Protein AF-A0A0H4KLP3-F1 (afdb_monomer_lite)

pLDDT: mean 79.29, std 20.47, range [40.0, 98.62]

Secondary structure (DSSP, 8-state):
--------------SSHHHHHHHHHHHHHHHHHHHHHHHHHHHHH-GGGGGGHHHHHHHHHHHHHHHHHHHHHTTHHHHHHHHHHHHHHHHH--

Structure (mmCIF, N/CA/C/O backbone):
data_AF-A0A0H4KLP3-F1
#
_entry.id   AF-A0A0H4KLP3-F1
#
loop_
_atom_site.group_PDB
_atom_site.id
_atom_site.type_symbol
_atom_site.label_atom_id
_atom_site.label_alt_id
_atom_site.label_comp_id
_atom_site.label_asym_id
_atom_site.label_entity_id
_atom_site.label_seq_id
_atom_site.pdbx_PDB_ins_code
_atom_site.Cartn_x
_atom_site.Cartn_y
_atom_site.Cartn_z
_atom_site.occupancy
_atom_site.B_iso_or_equiv
_atom_site.auth_seq_id
_atom_site.auth_comp_id
_atom_site.auth_asym_id
_atom_site.auth_atom_id
_atom_site.pdbx_PDB_model_num
ATOM 1 N N . MET A 1 1 ? 23.405 -0.079 -69.491 1.00 40.00 1 MET A N 1
ATOM 2 C CA . MET A 1 1 ? 24.353 0.245 -68.406 1.00 40.00 1 MET A CA 1
ATOM 3 C C . MET A 1 1 ? 23.566 0.527 -67.132 1.00 40.00 1 MET A C 1
ATOM 5 O O . MET A 1 1 ? 22.610 1.279 -67.202 1.00 40.00 1 MET A O 1
ATOM 9 N N . ARG A 1 2 ? 23.966 -0.145 -66.043 1.00 43.53 2 ARG A N 1
ATOM 10 C CA . ARG A 1 2 ? 23.757 0.127 -64.605 1.00 43.53 2 ARG A CA 1
ATOM 11 C C . ARG A 1 2 ? 22.414 0.681 -64.088 1.00 43.53 2 ARG A C 1
ATOM 13 O O . ARG A 1 2 ? 22.098 1.857 -64.190 1.00 43.53 2 ARG A O 1
ATOM 20 N N . SER A 1 3 ? 21.717 -0.232 -63.418 1.00 49.34 3 SER A N 1
ATOM 21 C CA . SER A 1 3 ? 20.913 -0.089 -62.200 1.00 49.34 3 SER A CA 1
ATOM 22 C C . SER A 1 3 ? 21.344 1.053 -61.272 1.00 49.34 3 SER A C 1
ATOM 24 O O . SER A 1 3 ? 22.529 1.130 -60.987 1.00 49.34 3 SER A O 1
ATOM 26 N N . GLU A 1 4 ? 20.396 1.758 -60.641 1.00 51.25 4 GLU A N 1
ATOM 27 C CA . GLU A 1 4 ? 20.409 1.873 -59.172 1.00 51.25 4 GLU A CA 1
ATOM 28 C C . GLU A 1 4 ? 19.047 2.276 -58.584 1.00 51.25 4 GLU A C 1
ATOM 30 O O . GLU A 1 4 ? 18.522 3.370 -58.773 1.00 51.25 4 GLU A O 1
ATOM 35 N N . LYS A 1 5 ? 18.458 1.318 -57.861 1.00 55.81 5 LYS A N 1
ATOM 36 C CA . LYS A 1 5 ? 17.312 1.496 -56.973 1.00 55.81 5 LYS A CA 1
ATOM 37 C C . LYS A 1 5 ? 17.828 2.101 -55.670 1.00 55.81 5 LYS A C 1
ATOM 39 O O . LYS A 1 5 ? 18.445 1.381 -54.892 1.00 55.81 5 LYS A O 1
ATOM 44 N N . HIS A 1 6 ? 17.476 3.340 -55.352 1.00 48.41 6 HIS A N 1
ATOM 45 C CA . HIS A 1 6 ? 17.608 3.831 -53.979 1.00 48.41 6 HIS A CA 1
ATOM 46 C C . HIS A 1 6 ? 16.314 3.572 -53.202 1.00 48.41 6 HIS A C 1
ATOM 48 O O . HIS A 1 6 ? 15.485 4.447 -52.977 1.00 48.41 6 HIS A O 1
ATOM 54 N N . ARG A 1 7 ? 16.148 2.309 -52.790 1.00 57.81 7 ARG A N 1
ATOM 55 C CA . ARG A 1 7 ? 15.405 1.954 -51.576 1.00 57.81 7 ARG A CA 1
ATOM 56 C C . ARG A 1 7 ? 16.416 1.963 -50.436 1.00 57.81 7 ARG A C 1
ATOM 58 O O . ARG A 1 7 ? 17.310 1.126 -50.433 1.00 57.81 7 ARG A O 1
ATOM 65 N N . GLY A 1 8 ? 16.283 2.857 -49.466 1.00 52.59 8 GLY A N 1
ATOM 66 C CA . GLY A 1 8 ? 17.138 2.787 -48.282 1.00 52.59 8 GLY A CA 1
ATOM 67 C C . GLY A 1 8 ? 17.017 4.009 -47.399 1.00 52.59 8 GLY A C 1
ATOM 68 O O . GLY A 1 8 ? 17.640 5.026 -47.670 1.00 52.59 8 GLY A O 1
ATOM 69 N N . GLY A 1 9 ? 16.227 3.902 -46.332 1.00 44.66 9 GLY A N 1
ATOM 70 C CA . GLY A 1 9 ? 16.140 4.985 -45.359 1.00 44.66 9 GLY A CA 1
ATOM 71 C C . GLY A 1 9 ? 15.185 4.800 -44.187 1.00 44.66 9 GLY A C 1
ATOM 72 O O . GLY A 1 9 ? 14.933 5.774 -43.491 1.00 44.66 9 GLY A O 1
ATOM 73 N N . HIS A 1 10 ? 14.657 3.602 -43.910 1.00 52.00 10 HIS A N 1
ATOM 74 C CA . HIS A 1 10 ? 13.977 3.366 -42.632 1.00 52.00 10 HIS A CA 1
ATOM 75 C C . HIS A 1 10 ? 15.020 3.279 -41.511 1.00 52.00 10 HIS A C 1
ATOM 77 O O . HIS A 1 10 ? 15.402 2.188 -41.081 1.00 52.00 10 HIS A O 1
ATOM 83 N N . LYS A 1 11 ? 15.492 4.434 -41.027 1.00 56.16 11 LYS A N 1
ATOM 84 C CA . LYS A 1 11 ? 16.190 4.509 -39.743 1.00 56.16 11 LYS A CA 1
ATOM 85 C C . LYS A 1 11 ? 15.173 4.243 -38.636 1.00 56.16 11 LYS A C 1
ATOM 87 O O . LYS A 1 11 ? 14.463 5.122 -38.165 1.00 56.16 11 LYS A O 1
ATOM 92 N N . ARG A 1 12 ? 15.102 2.963 -38.274 1.00 55.72 12 ARG A N 1
ATOM 93 C CA . ARG A 1 12 ? 14.518 2.426 -37.046 1.00 55.72 12 ARG A CA 1
ATOM 94 C C . ARG A 1 12 ? 15.145 3.163 -35.863 1.00 55.72 12 ARG A C 1
ATOM 96 O O . ARG A 1 12 ? 16.306 2.926 -35.549 1.00 55.72 12 ARG A O 1
ATOM 103 N N . GLY A 1 13 ? 14.403 4.077 -35.250 1.00 54.19 13 GLY A N 1
ATOM 104 C CA . GLY A 1 13 ? 14.963 4.988 -34.254 1.00 54.19 13 GLY A CA 1
ATOM 105 C C . GLY A 1 13 ? 14.054 5.298 -33.074 1.00 54.19 13 GLY A C 1
ATOM 106 O O . GLY A 1 13 ? 14.205 6.368 -32.522 1.00 54.19 13 GLY A O 1
ATOM 107 N N . HIS A 1 14 ? 13.113 4.430 -32.674 1.00 49.50 14 HIS A N 1
ATOM 108 C CA . HIS A 1 14 ? 12.232 4.724 -31.524 1.00 49.50 14 HIS A CA 1
ATOM 109 C C . HIS A 1 14 ? 11.803 3.487 -30.714 1.00 49.50 14 HIS A C 1
ATOM 111 O O . HIS A 1 14 ? 10.653 3.367 -30.308 1.00 49.50 14 HIS A O 1
ATOM 117 N N . HIS A 1 15 ? 12.712 2.551 -30.432 1.00 52.16 15 HIS A N 1
ATOM 118 C CA . HIS A 1 15 ? 12.370 1.401 -29.574 1.00 52.16 15 HIS A CA 1
ATOM 119 C C . HIS A 1 15 ? 12.533 1.657 -28.065 1.00 52.16 15 HIS A C 1
ATOM 121 O O . HIS A 1 15 ? 12.081 0.840 -27.269 1.00 52.16 15 HIS A O 1
ATOM 127 N N . HIS A 1 16 ? 13.148 2.767 -27.638 1.00 51.47 16 HIS A N 1
ATOM 128 C CA . HIS A 1 16 ? 13.383 3.036 -26.208 1.00 51.47 16 HIS A CA 1
ATOM 129 C C . HIS A 1 16 ? 12.265 3.834 -25.518 1.00 51.47 16 HIS A C 1
ATOM 131 O O . HIS A 1 16 ? 12.016 3.608 -24.337 1.00 51.47 16 HIS A O 1
ATOM 137 N N . GLY A 1 17 ? 11.524 4.685 -26.239 1.00 61.94 17 GLY A N 1
ATOM 138 C CA . GLY A 1 17 ? 10.487 5.535 -25.632 1.00 61.94 17 GLY A CA 1
ATOM 139 C C . GLY A 1 17 ? 9.274 4.764 -25.101 1.00 61.94 17 GLY A C 1
ATOM 140 O O . GLY A 1 17 ? 8.710 5.107 -24.067 1.00 61.94 17 GLY A O 1
ATOM 141 N N . ALA A 1 18 ? 8.885 3.672 -25.765 1.00 70.88 18 ALA A N 1
ATOM 142 C CA . ALA A 1 18 ? 7.736 2.879 -25.329 1.00 70.88 18 ALA A CA 1
ATOM 143 C C . ALA A 1 18 ? 7.999 2.146 -24.001 1.00 70.88 18 ALA A C 1
ATOM 145 O O . ALA A 1 18 ? 7.077 1.981 -23.203 1.00 70.88 18 ALA A O 1
ATOM 146 N N . LYS A 1 19 ? 9.247 1.721 -23.746 1.00 69.69 19 LYS A N 1
ATOM 147 C CA . LYS A 1 19 ? 9.623 1.029 -22.503 1.00 69.69 19 LYS A CA 1
ATOM 148 C C . LYS A 1 19 ? 9.692 2.006 -21.324 1.00 69.69 19 LYS A C 1
ATOM 150 O O . LYS A 1 19 ? 9.152 1.698 -20.266 1.00 69.69 19 LYS A O 1
ATOM 155 N N . THR A 1 20 ? 10.276 3.192 -21.518 1.00 76.19 20 THR A N 1
ATOM 156 C CA . THR A 1 20 ? 10.343 4.236 -20.480 1.00 76.19 20 THR A CA 1
ATOM 157 C C . THR A 1 20 ? 8.970 4.820 -20.162 1.00 76.19 20 THR A C 1
ATOM 159 O O . THR A 1 20 ? 8.650 4.999 -18.993 1.00 76.19 20 THR A O 1
ATOM 162 N N . PHE A 1 21 ? 8.111 5.017 -21.168 1.00 80.19 21 PHE A N 1
ATOM 163 C CA . PHE A 1 21 ? 6.733 5.456 -20.942 1.00 80.19 21 PHE A CA 1
ATOM 164 C C . PHE A 1 21 ? 5.935 4.430 -20.132 1.00 80.19 21 PHE A C 1
ATOM 166 O O . PHE A 1 21 ? 5.310 4.786 -19.139 1.00 80.19 21 PHE A O 1
ATOM 173 N N . ARG A 1 22 ? 5.985 3.142 -20.504 1.00 84.75 22 ARG A N 1
ATOM 174 C CA . ARG A 1 22 ? 5.300 2.079 -19.746 1.00 84.75 22 ARG A CA 1
ATOM 175 C C . ARG A 1 22 ? 5.790 2.005 -18.300 1.00 84.75 22 ARG A C 1
ATOM 177 O O . ARG A 1 22 ? 4.961 1.883 -17.405 1.00 84.75 22 ARG A O 1
ATOM 184 N N . ARG A 1 23 ? 7.102 2.142 -18.075 1.00 86.00 23 ARG 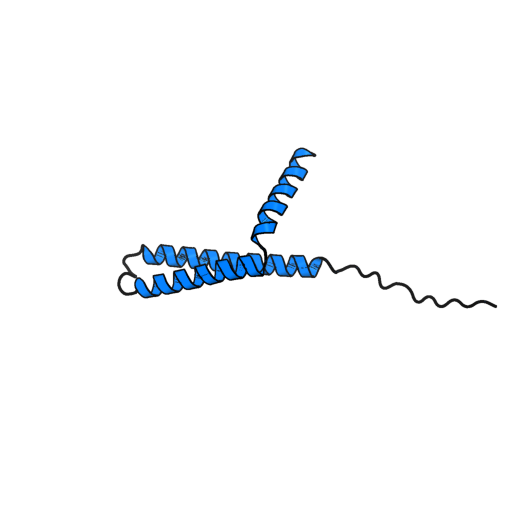A N 1
ATOM 185 C CA . ARG A 1 23 ? 7.685 2.193 -16.727 1.00 86.00 23 ARG A CA 1
ATOM 186 C C . ARG A 1 23 ? 7.192 3.404 -15.935 1.00 86.00 23 ARG A C 1
ATOM 188 O O . ARG A 1 23 ? 6.727 3.219 -14.820 1.00 86.00 23 ARG A O 1
ATOM 195 N N . GLY A 1 24 ? 7.230 4.605 -16.513 1.00 88.62 24 GLY A N 1
ATOM 196 C CA . GLY A 1 24 ? 6.730 5.815 -15.849 1.00 88.62 24 GLY A CA 1
ATOM 197 C C . GLY A 1 24 ? 5.262 5.675 -15.445 1.00 88.62 24 GLY A C 1
ATOM 198 O O . GLY A 1 24 ? 4.903 5.910 -14.301 1.00 88.62 24 GLY A O 1
ATOM 199 N N . ARG A 1 25 ? 4.423 5.142 -16.342 1.00 93.00 25 ARG A N 1
ATOM 200 C CA . ARG A 1 25 ? 3.010 4.870 -16.038 1.00 93.00 25 ARG A CA 1
ATOM 201 C C . ARG A 1 25 ? 2.813 3.813 -14.951 1.00 93.00 25 ARG A C 1
ATOM 203 O O . ARG A 1 25 ? 1.825 3.894 -14.226 1.00 93.00 25 ARG A O 1
ATOM 210 N N . ALA A 1 26 ? 3.709 2.832 -14.853 1.00 93.56 26 ALA A N 1
ATOM 211 C CA . ALA A 1 26 ? 3.675 1.838 -13.787 1.00 93.56 26 ALA A CA 1
ATOM 212 C C . ALA A 1 26 ? 4.043 2.460 -12.432 1.00 93.56 26 ALA A C 1
ATOM 214 O O . ALA A 1 26 ? 3.340 2.225 -11.454 1.00 93.56 26 ALA A O 1
ATOM 215 N N . LEU A 1 27 ? 5.069 3.314 -12.386 1.00 91.81 27 LEU A N 1
ATOM 216 C CA . LEU A 1 27 ? 5.441 4.060 -11.181 1.00 91.81 27 LEU A CA 1
ATOM 217 C C . LEU A 1 27 ? 4.321 5.000 -10.717 1.00 91.81 27 LEU A C 1
ATOM 219 O O . LEU A 1 27 ? 3.922 4.931 -9.559 1.00 91.81 27 LEU A O 1
ATOM 223 N N . ASP A 1 28 ? 3.733 5.783 -11.629 1.00 93.69 28 ASP A N 1
ATOM 224 C CA . ASP A 1 28 ? 2.596 6.666 -11.320 1.00 93.69 28 ASP A CA 1
ATOM 225 C C . ASP A 1 28 ? 1.398 5.893 -10.744 1.00 93.69 28 ASP A C 1
ATOM 227 O O . ASP A 1 28 ? 0.579 6.434 -9.998 1.00 93.69 28 ASP A O 1
ATOM 231 N N . PHE A 1 29 ? 1.214 4.640 -11.166 1.00 95.81 29 PHE A N 1
ATOM 232 C CA . PHE A 1 29 ? 0.150 3.785 -10.653 1.00 95.81 29 PHE A CA 1
ATOM 233 C C . PHE A 1 29 ? 0.505 3.220 -9.275 1.00 95.81 29 PHE A C 1
ATOM 235 O O . PHE A 1 29 ? -0.335 3.258 -8.374 1.00 95.81 29 PHE A O 1
ATOM 242 N N . LEU A 1 30 ? 1.744 2.756 -9.096 1.00 95.44 30 LEU A N 1
ATOM 243 C CA . LEU A 1 30 ? 2.262 2.262 -7.823 1.00 95.44 30 LEU A CA 1
ATOM 244 C C . LEU A 1 30 ? 2.192 3.341 -6.730 1.00 95.44 30 LEU A C 1
ATOM 246 O O . LEU A 1 30 ? 1.731 3.067 -5.623 1.00 95.44 30 LEU A O 1
ATOM 250 N N . GLU A 1 31 ? 2.534 4.588 -7.058 1.00 95.19 31 GLU A N 1
ATOM 251 C CA . GLU A 1 31 ? 2.412 5.728 -6.145 1.00 95.19 31 GLU A CA 1
ATOM 252 C C . GLU A 1 31 ? 0.971 5.903 -5.641 1.00 95.19 31 GLU A C 1
ATOM 254 O O . GLU A 1 31 ? 0.729 6.034 -4.439 1.00 95.19 31 GLU A O 1
ATOM 259 N N . ARG A 1 32 ? -0.025 5.811 -6.533 1.00 97.31 32 ARG A N 1
ATOM 260 C CA . ARG A 1 32 ? -1.443 5.891 -6.139 1.00 97.31 32 ARG A CA 1
ATOM 261 C C . ARG A 1 32 ? -1.843 4.760 -5.197 1.00 97.31 32 ARG A C 1
ATOM 263 O O . ARG A 1 32 ? -2.664 4.985 -4.308 1.00 97.31 32 ARG A O 1
ATOM 270 N N . LEU A 1 33 ? -1.303 3.554 -5.380 1.00 97.81 33 LEU A N 1
ATOM 271 C CA . LEU A 1 33 ? -1.552 2.437 -4.465 1.00 97.81 33 LEU A CA 1
ATOM 272 C C . LEU A 1 33 ? -0.934 2.702 -3.087 1.00 97.81 33 LEU A C 1
ATOM 274 O O . LEU A 1 33 ? -1.592 2.466 -2.073 1.00 97.81 33 LEU A O 1
ATOM 278 N N . HIS A 1 34 ? 0.275 3.265 -3.030 1.00 97.12 34 HIS A N 1
ATOM 279 C CA . HIS A 1 34 ? 0.898 3.667 -1.768 1.00 97.12 34 HIS A CA 1
ATOM 280 C C . HIS A 1 34 ? 0.117 4.771 -1.047 1.00 97.12 34 HIS A C 1
ATOM 282 O O . HIS A 1 34 ? -0.052 4.690 0.170 1.00 97.12 34 HIS A O 1
ATOM 288 N N . ILE A 1 35 ? -0.432 5.751 -1.771 1.00 98.00 35 ILE A N 1
ATOM 289 C CA . ILE A 1 35 ? -1.321 6.769 -1.188 1.00 98.00 35 ILE A CA 1
ATOM 290 C C . ILE A 1 35 ? -2.556 6.104 -0.565 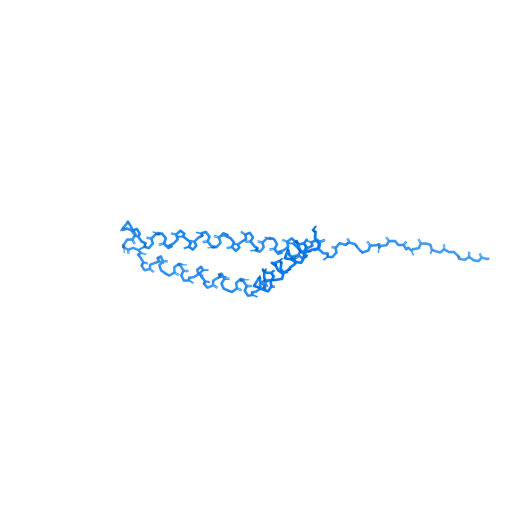1.00 98.00 35 ILE A C 1
ATOM 292 O O . ILE A 1 35 ? -2.864 6.356 0.599 1.00 98.00 35 ILE A O 1
ATOM 296 N N . LYS A 1 36 ? -3.229 5.200 -1.294 1.00 98.44 36 LYS A N 1
ATOM 297 C CA . LYS A 1 36 ? -4.390 4.455 -0.770 1.00 98.44 36 LYS A CA 1
ATOM 298 C C . LYS A 1 36 ? -4.042 3.649 0.480 1.00 98.44 36 LYS A C 1
ATOM 300 O O . LYS A 1 36 ? -4.771 3.706 1.464 1.00 98.44 36 LYS A O 1
ATOM 305 N N . ARG A 1 37 ? -2.906 2.947 0.468 1.00 98.44 37 ARG A N 1
ATOM 306 C CA . ARG A 1 37 ? -2.392 2.202 1.623 1.00 98.44 37 ARG A CA 1
ATOM 307 C C . ARG A 1 37 ? -2.214 3.107 2.844 1.00 98.44 37 ARG A C 1
ATOM 309 O O . ARG A 1 37 ? -2.610 2.731 3.943 1.00 98.44 37 ARG A O 1
ATOM 316 N N . THR A 1 38 ? -1.626 4.287 2.660 1.00 98.25 38 THR A N 1
ATOM 317 C CA . THR A 1 38 ? -1.425 5.263 3.742 1.00 98.25 38 THR A CA 1
ATOM 318 C C . THR A 1 38 ? -2.753 5.749 4.314 1.00 98.25 38 THR A C 1
ATOM 320 O O . THR A 1 38 ? -2.911 5.763 5.532 1.00 98.25 38 THR A O 1
ATOM 323 N N . ILE A 1 39 ? -3.725 6.074 3.457 1.00 98.38 39 ILE A N 1
ATOM 324 C CA . ILE A 1 39 ? -5.065 6.501 3.886 1.00 98.38 39 ILE A CA 1
ATOM 325 C C . ILE A 1 39 ? -5.751 5.397 4.701 1.00 98.38 39 ILE A C 1
ATOM 327 O O . ILE A 1 39 ? -6.235 5.662 5.797 1.00 98.38 39 ILE A O 1
ATOM 331 N N . LEU A 1 40 ? -5.736 4.149 4.219 1.00 98.50 40 LEU A N 1
ATOM 332 C CA . LEU A 1 40 ? -6.345 3.016 4.929 1.00 98.50 40 LEU A CA 1
ATOM 333 C C . LEU A 1 40 ? -5.704 2.794 6.307 1.00 98.50 40 LEU A C 1
ATOM 335 O O . LEU A 1 40 ? -6.406 2.532 7.280 1.00 98.50 40 LEU A O 1
ATOM 339 N N . LYS A 1 41 ? -4.381 2.957 6.426 1.00 98.12 41 LYS A N 1
ATOM 340 C CA . LYS A 1 41 ? -3.696 2.898 7.728 1.00 98.12 41 LYS A CA 1
ATOM 341 C C . LYS A 1 41 ? -4.158 4.003 8.675 1.00 98.12 41 LYS A C 1
ATOM 343 O O . LYS A 1 41 ? -4.493 3.707 9.813 1.00 98.12 41 LYS A O 1
ATOM 348 N N . GLN A 1 42 ? -4.251 5.242 8.193 1.00 98.06 42 GLN A N 1
ATOM 349 C CA . GLN A 1 42 ? -4.763 6.360 8.993 1.00 98.06 42 GLN A CA 1
ATOM 350 C C . GLN A 1 42 ? -6.209 6.118 9.455 1.00 98.06 42 GLN A C 1
ATOM 352 O O . GLN A 1 42 ? -6.554 6.431 10.591 1.00 98.06 42 GLN A O 1
ATOM 357 N N . GLN A 1 43 ? -7.049 5.519 8.605 1.00 97.69 43 GLN A N 1
ATOM 358 C CA . GLN A 1 43 ? -8.421 5.164 8.971 1.00 97.69 43 GLN A CA 1
ATOM 359 C C . GLN A 1 43 ? -8.478 4.087 10.064 1.00 97.69 43 GLN A C 1
ATOM 361 O O . GLN A 1 43 ? -9.326 4.178 10.946 1.00 97.69 43 GLN A O 1
ATOM 366 N N . LEU A 1 44 ? -7.568 3.105 10.065 1.00 97.31 44 LEU A N 1
ATOM 367 C CA . LEU A 1 44 ? -7.504 2.076 11.117 1.00 97.31 44 LEU A CA 1
ATOM 368 C C . LEU A 1 44 ? -7.185 2.636 12.508 1.00 97.31 44 LEU A C 1
ATOM 370 O O . LEU A 1 44 ? -7.574 2.022 13.513 1.00 97.31 44 LEU A O 1
ATOM 374 N N . ASP A 1 45 ? -6.480 3.763 12.552 1.00 95.75 45 ASP A N 1
ATOM 375 C CA . ASP A 1 45 ? -6.100 4.457 13.780 1.00 95.75 45 ASP A CA 1
ATOM 376 C C . ASP A 1 45 ? -7.175 5.452 14.247 1.00 95.75 45 ASP A C 1
ATOM 378 O O . ASP A 1 45 ? -7.157 5.881 15.402 1.00 95.75 45 ASP A O 1
ATOM 382 N N . SER A 1 46 ? -8.141 5.797 13.386 1.00 96.75 46 SER A N 1
ATOM 383 C CA . SER A 1 46 ? -9.215 6.729 13.727 1.00 96.75 46 SER A CA 1
ATOM 384 C C . SER A 1 46 ? -10.401 6.017 14.406 1.00 96.75 46 SER A C 1
ATOM 386 O O . SER A 1 46 ? -10.913 5.016 13.892 1.00 96.75 46 SER A O 1
ATOM 388 N N . PRO A 1 47 ? -10.888 6.536 15.553 1.00 96.25 47 PRO A N 1
ATOM 389 C CA . PRO A 1 47 ? -12.005 5.942 16.287 1.00 96.25 47 PRO A CA 1
ATOM 390 C C . PRO A 1 47 ? -13.328 5.988 15.510 1.00 96.25 47 PRO A C 1
ATOM 392 O O . PRO A 1 47 ? -14.198 5.155 15.750 1.00 96.25 47 PRO A O 1
ATOM 395 N N . GLU A 1 48 ? -13.464 6.907 14.550 1.00 96.88 48 GLU A N 1
ATOM 396 C CA . GLU A 1 48 ? -14.653 7.055 13.696 1.00 96.88 48 GLU A CA 1
ATOM 397 C C . GLU A 1 48 ? -14.938 5.801 12.854 1.00 96.88 48 GLU A C 1
ATOM 399 O O . GLU A 1 48 ? -16.073 5.567 12.449 1.00 96.88 48 GLU A O 1
ATOM 404 N N . TYR A 1 49 ? -13.923 4.963 12.628 1.00 97.25 49 TYR A N 1
ATOM 405 C CA . TYR A 1 49 ? -14.024 3.756 11.810 1.00 97.25 49 TYR A CA 1
ATOM 406 C C . TYR A 1 49 ? -14.049 2.458 12.629 1.00 97.25 49 TYR A C 1
ATOM 408 O O . TYR A 1 49 ? -13.914 1.371 12.062 1.00 97.25 49 TYR A O 1
ATOM 416 N N . ALA A 1 50 ? -14.220 2.533 13.955 1.00 95.31 50 ALA A N 1
ATOM 417 C CA . ALA A 1 50 ? -14.148 1.368 14.839 1.00 95.31 50 ALA A CA 1
ATOM 418 C C . ALA A 1 50 ? -15.108 0.235 14.430 1.00 95.31 50 ALA A C 1
ATOM 420 O O . ALA A 1 50 ? -14.712 -0.932 14.433 1.00 95.31 50 ALA A O 1
ATOM 421 N N . GLU A 1 51 ? -16.331 0.573 14.011 1.00 98.06 51 GLU A N 1
ATOM 422 C CA . GLU A 1 51 ? -17.356 -0.400 13.602 1.00 98.06 51 GLU A CA 1
ATOM 423 C C . GLU A 1 51 ? -17.002 -1.144 12.306 1.00 98.06 51 GLU A C 1
ATOM 425 O O . GLU A 1 51 ? -17.374 -2.304 12.134 1.00 98.06 51 GLU A O 1
ATOM 430 N N . ILE A 1 52 ? -16.235 -0.513 11.411 1.00 97.88 52 ILE A N 1
ATOM 431 C CA . ILE A 1 52 ? -15.857 -1.083 10.108 1.00 97.88 52 ILE A CA 1
ATOM 432 C C . ILE A 1 52 ? -14.372 -1.448 10.011 1.00 97.88 52 ILE A C 1
ATOM 434 O O . ILE A 1 52 ? -13.867 -1.750 8.929 1.00 97.88 52 ILE A O 1
ATOM 438 N N . LYS A 1 53 ? -13.660 -1.497 11.143 1.00 97.19 53 LYS A N 1
ATOM 439 C CA . LYS A 1 53 ? -12.212 -1.748 11.187 1.00 97.19 53 LYS A CA 1
ATOM 440 C C . LYS A 1 53 ? -11.800 -3.045 10.480 1.00 97.19 53 LYS A C 1
ATOM 442 O O . LYS A 1 53 ? -10.765 -3.084 9.822 1.00 97.19 53 LYS A O 1
ATOM 447 N N . GLN A 1 54 ? -12.616 -4.100 10.572 1.00 97.50 54 GLN A N 1
ATOM 448 C CA . GLN A 1 54 ? -12.357 -5.374 9.883 1.00 97.50 54 GLN A CA 1
ATOM 449 C C . GLN A 1 54 ? -12.456 -5.264 8.356 1.00 97.50 54 GLN A C 1
ATOM 451 O O . GLN A 1 54 ? -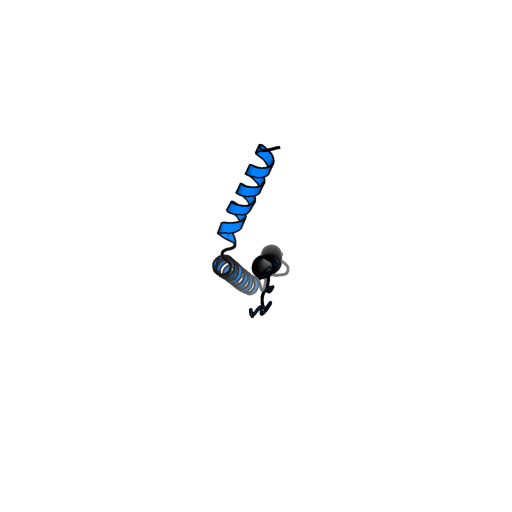11.672 -5.894 7.649 1.00 97.50 54 GLN A O 1
ATOM 456 N N . VAL A 1 55 ? -13.369 -4.435 7.847 1.00 98.31 55 VAL A N 1
ATOM 457 C CA . VAL A 1 55 ? -13.498 -4.173 6.407 1.00 98.31 55 VAL A CA 1
ATOM 458 C C . VAL A 1 55 ? -12.254 -3.441 5.907 1.00 98.31 55 VAL A C 1
ATOM 460 O O . VAL A 1 55 ? -11.614 -3.901 4.965 1.00 98.31 55 VAL A O 1
ATOM 463 N N . ILE A 1 56 ? -11.837 -2.385 6.612 1.00 98.38 56 ILE A N 1
ATOM 464 C CA . ILE A 1 56 ? -10.645 -1.592 6.268 1.00 98.38 56 ILE A CA 1
ATOM 465 C C . ILE A 1 56 ? -9.372 -2.450 6.323 1.00 98.38 56 ILE A C 1
ATOM 467 O O . ILE A 1 56 ? -8.505 -2.327 5.461 1.00 98.38 56 ILE A O 1
ATOM 471 N N . LEU A 1 57 ? -9.259 -3.373 7.288 1.00 98.44 57 LEU A N 1
ATOM 472 C CA . LEU A 1 57 ? -8.157 -4.345 7.329 1.00 98.44 57 LEU A CA 1
ATOM 473 C C . LEU A 1 57 ? -8.137 -5.253 6.093 1.00 98.44 57 LEU A C 1
ATOM 475 O O . LEU A 1 57 ? -7.061 -5.551 5.573 1.00 98.44 57 LEU A O 1
ATOM 479 N N . GLY A 1 58 ? -9.304 -5.709 5.633 1.00 98.62 58 GLY A N 1
ATOM 480 C CA . GLY A 1 58 ? -9.431 -6.496 4.407 1.00 98.62 58 GLY A CA 1
ATOM 481 C C . GLY A 1 58 ? -9.008 -5.706 3.168 1.00 98.62 58 GLY A C 1
ATOM 482 O O . GLY A 1 58 ? -8.212 -6.198 2.368 1.00 98.62 58 GLY A O 1
ATOM 483 N N . GLU A 1 59 ? -9.473 -4.463 3.044 1.00 98.44 59 GLU A N 1
ATOM 484 C CA . GLU A 1 59 ? -9.100 -3.563 1.947 1.00 98.44 59 GLU A CA 1
ATOM 485 C C . GLU A 1 59 ? -7.601 -3.247 1.943 1.00 98.44 59 GLU A C 1
ATOM 487 O O . GLU A 1 59 ? -6.962 -3.303 0.891 1.00 98.44 59 GLU A O 1
ATOM 492 N N . LEU A 1 60 ? -7.013 -2.984 3.116 1.00 98.62 60 LEU A N 1
ATOM 493 C CA . LEU A 1 60 ? -5.579 -2.736 3.255 1.00 98.62 60 LEU A CA 1
ATOM 494 C C . LEU A 1 60 ? -4.764 -3.936 2.770 1.00 98.62 60 LEU A C 1
ATOM 496 O O . LEU A 1 60 ? -3.855 -3.760 1.960 1.00 98.62 60 LEU A O 1
ATOM 500 N N . LYS A 1 61 ? -5.127 -5.151 3.197 1.00 98.50 61 LYS A N 1
ATOM 501 C CA . LYS A 1 61 ? -4.468 -6.384 2.742 1.00 98.50 61 LYS A CA 1
ATOM 502 C C . LYS A 1 61 ? -4.587 -6.580 1.233 1.00 98.50 61 LYS A C 1
ATOM 504 O O . LYS A 1 61 ? -3.617 -6.982 0.599 1.00 98.50 61 LYS A O 1
ATOM 509 N N . ALA A 1 62 ? -5.751 -6.288 0.652 1.00 98.62 62 ALA A N 1
ATOM 510 C CA . ALA A 1 62 ? -5.951 -6.391 -0.790 1.00 98.62 62 ALA A CA 1
ATOM 511 C C . ALA A 1 62 ? -5.059 -5.402 -1.559 1.00 98.62 62 ALA A C 1
ATOM 513 O O . ALA A 1 62 ? -4.433 -5.779 -2.545 1.00 98.62 62 ALA A O 1
ATOM 514 N N . ILE A 1 63 ? -4.955 -4.152 -1.093 1.00 98.25 63 ILE A N 1
ATOM 515 C CA . ILE A 1 63 ? -4.065 -3.153 -1.701 1.00 98.25 63 ILE A CA 1
ATOM 516 C C . ILE A 1 63 ? -2.595 -3.560 -1.567 1.00 98.25 63 ILE A C 1
ATOM 518 O O . ILE A 1 63 ? -1.852 -3.419 -2.534 1.00 98.25 63 ILE A O 1
ATOM 522 N N . GLU A 1 64 ? -2.173 -4.075 -0.411 1.00 98.00 64 GLU A N 1
ATOM 523 C CA . GLU A 1 64 ? -0.799 -4.553 -0.211 1.00 98.00 64 GLU A CA 1
ATOM 524 C C . GLU A 1 64 ? -0.462 -5.730 -1.141 1.00 98.00 64 GLU A C 1
ATOM 526 O O . GLU A 1 64 ? 0.573 -5.694 -1.798 1.00 98.00 64 GLU A O 1
ATOM 531 N N . LEU A 1 65 ? -1.373 -6.695 -1.311 1.00 98.44 65 LEU A N 1
ATOM 532 C CA . LEU A 1 65 ? -1.196 -7.795 -2.267 1.00 98.44 65 LEU A CA 1
ATOM 533 C C . LEU A 1 65 ? -1.042 -7.286 -3.710 1.00 98.44 65 LEU A C 1
ATOM 535 O O . LEU A 1 65 ? -0.133 -7.705 -4.423 1.00 98.44 65 LEU A O 1
ATOM 539 N N . VAL A 1 66 ? -1.893 -6.343 -4.133 1.00 97.88 66 VAL A N 1
ATOM 540 C CA . VAL A 1 66 ? -1.808 -5.751 -5.478 1.00 97.88 66 VAL A CA 1
ATOM 541 C C . VAL A 1 66 ? -0.496 -4.991 -5.665 1.00 97.88 66 VAL A C 1
ATOM 543 O O . VAL A 1 66 ? 0.086 -5.065 -6.742 1.00 97.88 66 VAL A O 1
ATOM 546 N N . ILE A 1 67 ? -0.013 -4.274 -4.645 1.00 96.50 67 ILE A N 1
ATOM 547 C CA . ILE A 1 67 ? 1.296 -3.605 -4.681 1.00 96.50 67 ILE A CA 1
ATOM 548 C C . ILE A 1 67 ? 2.402 -4.632 -4.932 1.00 96.50 67 ILE A C 1
ATOM 550 O O . ILE A 1 67 ? 3.194 -4.445 -5.856 1.00 96.50 67 ILE A O 1
ATOM 554 N N . ASP A 1 68 ? 2.437 -5.720 -4.164 1.00 96.19 68 ASP A N 1
ATOM 555 C CA . ASP A 1 68 ? 3.486 -6.737 -4.273 1.00 96.19 68 ASP A CA 1
ATOM 556 C C . ASP A 1 68 ? 3.465 -7.423 -5.650 1.00 96.19 68 ASP A C 1
ATOM 558 O O . ASP A 1 68 ? 4.492 -7.524 -6.331 1.00 96.19 68 ASP A O 1
ATOM 562 N N . GLU A 1 69 ? 2.282 -7.837 -6.111 1.00 96.81 69 GLU A N 1
ATOM 563 C CA . GLU A 1 69 ? 2.092 -8.462 -7.424 1.00 96.81 69 GLU A CA 1
ATOM 564 C C . GLU A 1 69 ? 2.467 -7.517 -8.567 1.00 96.81 69 GLU A C 1
ATOM 566 O O . GLU A 1 69 ? 3.167 -7.919 -9.499 1.00 96.81 69 GLU A O 1
ATOM 571 N N . PHE A 1 70 ? 2.041 -6.254 -8.492 1.00 95.44 70 PHE A N 1
ATOM 572 C CA . PHE A 1 70 ? 2.326 -5.243 -9.506 1.00 95.44 70 PHE A CA 1
ATOM 573 C C . PHE A 1 70 ? 3.823 -4.936 -9.575 1.00 95.44 70 PHE A C 1
ATOM 575 O O . PHE A 1 70 ? 4.406 -4.905 -10.660 1.00 95.44 70 PHE A O 1
ATOM 582 N N . THR A 1 71 ? 4.467 -4.768 -8.422 1.00 92.69 71 THR A N 1
ATOM 583 C CA . THR A 1 71 ? 5.895 -4.441 -8.348 1.00 92.69 71 THR A CA 1
ATOM 584 C C . THR A 1 71 ? 6.747 -5.574 -8.910 1.00 92.69 71 THR A C 1
ATOM 586 O O . THR A 1 71 ? 7.671 -5.320 -9.688 1.00 92.69 71 THR A O 1
ATOM 589 N N . LYS A 1 72 ? 6.376 -6.828 -8.619 1.00 91.75 72 LYS A N 1
ATOM 590 C CA . LYS A 1 72 ? 6.990 -8.016 -9.222 1.00 91.75 72 LYS A CA 1
ATOM 591 C C . LYS A 1 72 ? 6.718 -8.112 -10.724 1.00 91.75 72 LYS A C 1
ATOM 593 O O . LYS A 1 72 ? 7.642 -8.377 -11.484 1.00 91.75 72 LYS A O 1
ATOM 598 N N . HIS A 1 73 ? 5.478 -7.891 -11.162 1.00 92.19 73 HIS A N 1
ATOM 599 C CA . HIS A 1 73 ? 5.088 -8.004 -12.572 1.00 92.19 73 HIS A CA 1
ATOM 600 C C . HIS A 1 73 ? 5.830 -7.011 -13.473 1.00 92.19 73 HIS A C 1
ATOM 602 O O . HIS A 1 73 ? 6.167 -7.336 -14.609 1.00 92.19 73 HIS A O 1
ATOM 608 N N . PHE A 1 74 ? 6.088 -5.806 -12.966 1.00 90.81 74 PHE A N 1
ATOM 609 C CA . PHE A 1 74 ? 6.803 -4.757 -13.689 1.00 90.81 74 PHE A CA 1
ATOM 610 C C . PHE A 1 74 ? 8.303 -4.683 -13.352 1.00 90.81 74 PHE A C 1
ATOM 612 O O . PHE A 1 74 ? 8.964 -3.761 -13.829 1.00 90.81 74 PHE A O 1
ATOM 619 N N . GLU A 1 75 ? 8.831 -5.630 -12.562 1.00 88.88 75 GLU A N 1
ATOM 620 C CA . GLU A 1 75 ? 10.249 -5.716 -12.161 1.00 88.88 75 GLU A CA 1
ATOM 621 C C . GLU A 1 75 ? 10.792 -4.401 -11.564 1.00 88.88 75 GLU A C 1
ATOM 623 O O . GLU A 1 75 ? 11.945 -4.022 -11.764 1.00 88.88 75 GLU A O 1
ATOM 628 N N . LEU A 1 76 ? 9.951 -3.662 -10.834 1.00 84.75 76 LEU A N 1
ATOM 629 C CA . LEU A 1 76 ? 10.273 -2.287 -10.436 1.00 84.75 76 LEU A CA 1
ATOM 630 C C . LEU A 1 76 ? 11.392 -2.223 -9.375 1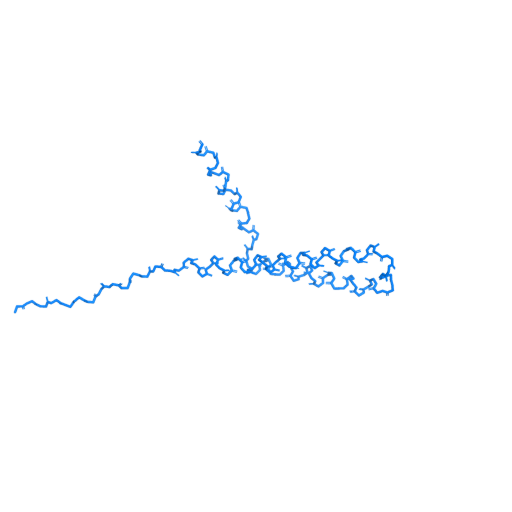.00 84.75 76 LEU A C 1
ATOM 632 O O . LEU A 1 76 ? 12.124 -1.232 -9.340 1.00 84.75 76 LEU A O 1
ATOM 636 N N . HIS A 1 77 ? 11.581 -3.294 -8.592 1.00 71.56 77 HIS A N 1
ATOM 637 C CA . HIS A 1 77 ? 12.616 -3.412 -7.553 1.00 71.56 77 HIS A CA 1
ATOM 638 C C . HIS A 1 77 ? 14.056 -3.394 -8.096 1.00 71.56 77 HIS A C 1
ATOM 640 O O . HIS A 1 77 ? 14.927 -2.777 -7.493 1.00 71.56 77 HIS A O 1
ATOM 646 N N . GLU A 1 78 ? 14.326 -4.012 -9.253 1.00 55.84 78 GLU A N 1
ATOM 647 C CA . GLU A 1 78 ? 15.687 -4.060 -9.821 1.00 55.84 78 GLU A CA 1
ATOM 648 C C . GLU A 1 78 ? 16.146 -2.702 -10.376 1.00 55.84 78 GLU A C 1
ATOM 650 O O . GLU A 1 78 ? 17.339 -2.450 -10.571 1.00 55.84 78 GLU A O 1
ATOM 655 N N . THR A 1 79 ? 15.195 -1.814 -10.668 1.00 52.41 79 THR A N 1
ATOM 656 C CA . THR A 1 79 ? 15.473 -0.517 -11.288 1.00 52.41 79 THR A CA 1
ATOM 657 C C . THR A 1 79 ? 15.772 0.600 -10.305 1.00 52.41 79 THR A C 1
ATOM 659 O O . THR A 1 79 ? 16.584 1.448 -10.654 1.00 52.41 79 THR A O 1
ATOM 662 N N . GLU A 1 80 ? 15.199 0.611 -9.099 1.00 53.97 80 GLU A N 1
ATOM 663 C CA . G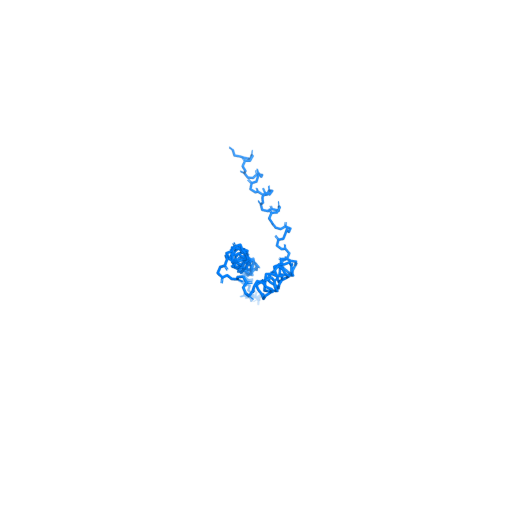LU A 1 80 ? 15.561 1.621 -8.090 1.00 53.97 80 GLU A CA 1
ATOM 664 C C . GLU A 1 80 ? 17.034 1.479 -7.691 1.00 53.97 80 GLU A C 1
ATOM 666 O O . GLU A 1 80 ? 17.776 2.456 -7.721 1.00 53.97 80 GLU A O 1
ATOM 671 N N . GLU A 1 81 ? 17.516 0.255 -7.460 1.00 52.50 81 GLU A N 1
ATOM 672 C CA . GLU A 1 81 ? 18.934 0.000 -7.176 1.00 52.50 81 GLU A CA 1
ATOM 673 C C . GLU A 1 81 ? 19.850 0.327 -8.372 1.00 52.50 81 GLU A C 1
ATOM 675 O O . GLU A 1 81 ? 20.959 0.838 -8.187 1.00 52.50 81 GLU A O 1
ATOM 680 N N . ARG A 1 82 ? 19.395 0.097 -9.615 1.00 55.41 82 ARG A N 1
ATOM 681 C CA . ARG A 1 82 ? 20.144 0.454 -10.838 1.00 55.41 82 ARG A CA 1
ATOM 682 C C . ARG A 1 82 ? 20.164 1.952 -11.146 1.00 55.41 82 ARG A C 1
ATOM 684 O O . ARG A 1 82 ? 21.160 2.441 -11.671 1.00 55.41 82 ARG A O 1
ATOM 691 N N . GLU A 1 83 ? 19.089 2.680 -10.874 1.00 59.47 83 GLU A N 1
ATOM 692 C CA . GLU A 1 83 ? 19.031 4.133 -11.079 1.00 59.47 83 GLU A CA 1
ATOM 693 C C . GLU A 1 83 ? 19.791 4.865 -9.967 1.00 59.47 83 GLU A C 1
ATOM 695 O O . GLU A 1 83 ? 20.615 5.724 -10.273 1.00 59.47 83 GLU A O 1
ATOM 700 N N . LEU A 1 84 ? 19.665 4.423 -8.710 1.00 58.56 84 LEU A N 1
ATOM 701 C CA . LEU A 1 84 ? 20.478 4.921 -7.595 1.00 58.56 84 LEU A CA 1
ATOM 702 C C . LEU A 1 84 ? 21.977 4.653 -7.795 1.00 58.56 84 LEU A C 1
ATOM 704 O O . LEU A 1 84 ? 22.805 5.470 -7.396 1.00 58.56 84 LEU A O 1
ATOM 708 N N . SER A 1 85 ? 22.354 3.519 -8.395 1.00 58.22 85 SER A N 1
ATOM 709 C CA . SER A 1 85 ? 23.764 3.239 -8.706 1.00 58.22 85 SER A CA 1
ATOM 710 C C . SER A 1 85 ? 24.293 4.070 -9.876 1.00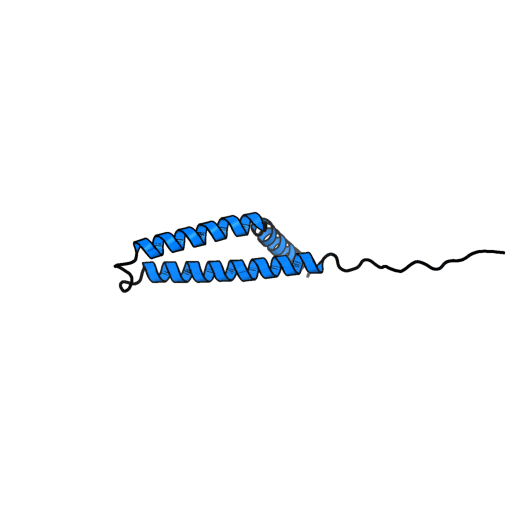 58.22 85 SER A C 1
ATOM 712 O O . SER A 1 85 ? 25.437 4.513 -9.797 1.00 58.22 85 SER A O 1
ATOM 714 N N . ARG A 1 86 ? 23.476 4.358 -10.902 1.00 58.84 86 ARG A N 1
ATOM 715 C CA . ARG A 1 86 ? 23.831 5.273 -12.007 1.00 58.84 86 ARG A CA 1
ATOM 716 C C . ARG A 1 86 ? 23.997 6.722 -11.551 1.00 58.84 86 ARG A C 1
ATOM 718 O O . ARG A 1 86 ? 24.998 7.345 -11.884 1.00 58.84 86 ARG A O 1
ATOM 725 N N . GLU A 1 87 ? 23.082 7.239 -10.731 1.00 59.09 87 GLU A N 1
ATOM 726 C CA . GLU A 1 87 ? 23.197 8.605 -10.191 1.00 59.09 87 GLU A CA 1
ATOM 727 C C . GLU A 1 87 ? 24.416 8.784 -9.275 1.00 59.09 87 GLU A C 1
ATOM 729 O O . GLU A 1 87 ? 24.962 9.884 -9.178 1.00 59.09 87 GLU A O 1
ATOM 734 N N . LYS A 1 88 ? 24.859 7.720 -8.592 1.00 58.56 88 LYS A N 1
ATOM 735 C CA . LYS A 1 88 ? 26.095 7.747 -7.796 1.00 58.56 88 LYS A CA 1
ATOM 736 C C . LYS A 1 88 ? 27.342 7.825 -8.673 1.00 58.56 88 LYS A C 1
ATOM 738 O O . LYS A 1 88 ? 28.236 8.597 -8.354 1.00 58.56 88 LYS A O 1
ATOM 743 N N . THR A 1 89 ? 27.378 7.091 -9.786 1.00 58.44 89 THR A N 1
ATOM 744 C CA . THR A 1 89 ? 28.529 7.116 -10.707 1.00 58.44 89 THR A CA 1
ATOM 745 C C . THR A 1 89 ? 28.662 8.473 -11.405 1.00 58.44 89 THR A C 1
ATOM 747 O O . THR A 1 89 ? 29.759 9.008 -11.504 1.00 58.44 89 THR A O 1
ATOM 750 N N . GLU A 1 90 ? 27.546 9.096 -11.792 1.00 57.47 90 GLU A N 1
ATOM 751 C CA . GLU A 1 90 ? 27.544 10.422 -12.436 1.00 57.47 90 GLU A CA 1
ATOM 752 C C . GLU A 1 90 ? 27.935 11.580 -11.495 1.00 57.47 90 GLU A C 1
ATOM 754 O O . GLU A 1 90 ? 28.335 12.647 -11.962 1.00 57.47 90 GLU A O 1
ATOM 759 N N . LYS A 1 91 ? 27.826 11.392 -10.172 1.00 55.75 91 LYS A N 1
ATOM 760 C CA . LYS A 1 91 ? 28.254 12.378 -9.165 1.00 55.75 91 LYS A CA 1
ATOM 761 C C . LYS A 1 91 ? 29.725 12.251 -8.765 1.00 55.75 91 LYS A C 1
ATOM 763 O O . LYS A 1 91 ? 30.263 13.218 -8.244 1.00 55.75 91 LYS A O 1
ATOM 768 N N . GLU A 1 92 ? 30.355 11.097 -8.979 1.00 53.50 92 GLU A N 1
ATOM 769 C CA . GLU A 1 92 ? 31.780 10.874 -8.680 1.00 53.50 92 GLU A CA 1
ATOM 770 C C . GLU A 1 92 ? 32.704 11.257 -9.851 1.00 53.50 92 GLU A C 1
ATOM 772 O O . GLU A 1 92 ? 33.881 11.531 -9.635 1.00 53.50 92 GLU A O 1
ATOM 777 N N . GLU A 1 93 ? 32.182 11.334 -11.080 1.00 50.44 93 GLU A N 1
ATOM 778 C CA . GLU A 1 93 ? 32.932 11.759 -12.277 1.00 50.44 93 GLU A CA 1
ATOM 779 C C . GLU A 1 93 ? 32.900 13.282 -12.538 1.00 50.44 93 GLU A C 1
ATOM 781 O O . GLU A 1 93 ? 33.389 13.743 -13.575 1.00 50.44 93 GLU A O 1
ATOM 786 N N . LYS A 1 94 ? 32.337 14.078 -11.621 1.00 43.41 94 LYS A N 1
ATOM 787 C CA . LYS A 1 94 ? 32.184 15.535 -11.752 1.00 43.41 94 LYS A CA 1
ATOM 788 C C . LYS A 1 94 ? 32.849 16.286 -10.606 1.00 43.41 94 LYS A C 1
ATOM 790 O O . LYS A 1 94 ? 33.459 17.339 -10.899 1.00 43.41 94 LYS A O 1
#

Radius of gyration: 23.69 Å; chains: 1; bounding box: 50×24×85 Å

Organism: NCBI:txid1402861

Sequence (94 aa):
MRSEKHRGGHKRGHHHGAKTFRRGRALDFLERLHIKRTILKQQLDSPEYAEIKQVILGELKAIELVIDEFTKHFELHETEERELSREKTEKEEK

Foldseek 3Di:
DDDDDPPDDPPPDDPPPVLVVVLVVLVVVLVVLVVLLVVLVVLLVDPVCVVVNVVSVVVNVVSVVCSVVSCVVSVVVVVVVVVVVVVVVVVVVD